Protein AF-U1P6Z4-F1 (afdb_monomer_lite)

Foldseek 3Di:
DADDDDDDDPPDPCVVVVVVVVVLVPDLVSQLVVCQVVVEERPDPPRDVVPHDPVRVVVVVCVVPDPDDADDLCRCGHDHPQLSVQLVVLVVVCVVPVDPVSSVVSNVVSVD

Secondary structure (DSSP, 8-state):
------PPPTT-S-HHHHHHHHHHHTSHHHHHHHHHHHT---S-TT--GGGS-HHHHHHHHHHHH-S--PPPTTTTSSS-HHHHHHHHHHHHHHHHH--HHHHHHHHHHTT-

Radius of gyration: 19.02 Å; chains: 1; bounding box: 46×27×50 Å

pLDDT: mean 96.23, std 2.21, range [87.19, 98.5]

Sequence (112 aa):
LNMDSFPYLANNPSPEATKQFLSYCGSAEGQVLFNAEKGSIPPRSDADVSSLNTFQQDQFEDFNAADNQPPSVQHGLAVSPGVSTNIGSAFSGFLEEYDAAATADALINAFN

Structure (mmCIF, N/CA/C/O backbone):
data_AF-U1P6Z4-F1
#
_entry.id   AF-U1P6Z4-F1
#
loop_
_atom_site.group_PDB
_atom_site.id
_atom_site.type_symbol
_atom_site.label_atom_id
_atom_site.label_alt_id
_atom_site.label_comp_id
_atom_site.label_asym_id
_atom_site.label_entity_id
_atom_site.label_seq_id
_a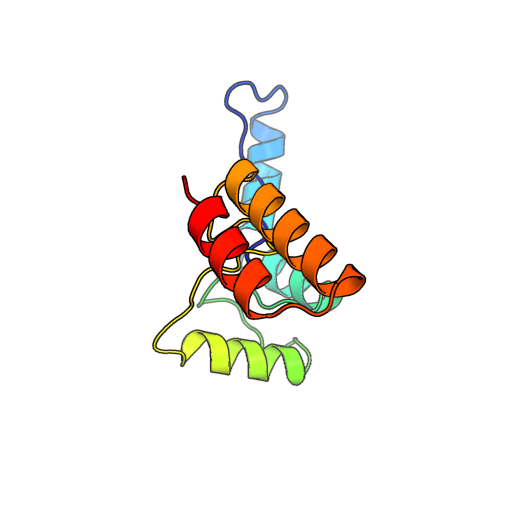tom_site.pdbx_PDB_ins_code
_atom_site.Cartn_x
_atom_site.Cartn_y
_atom_site.Cartn_z
_atom_site.occupancy
_atom_site.B_iso_or_equiv
_atom_site.auth_seq_id
_atom_site.auth_comp_id
_atom_site.auth_asym_id
_atom_site.auth_atom_id
_atom_site.pdbx_PDB_model_num
ATOM 1 N N . LEU A 1 1 ? -0.317 -4.080 -2.428 1.00 87.94 1 LEU A N 1
ATOM 2 C CA . LEU A 1 1 ? -0.662 -3.641 -1.064 1.00 87.94 1 LEU A CA 1
ATOM 3 C C . LEU A 1 1 ? -0.02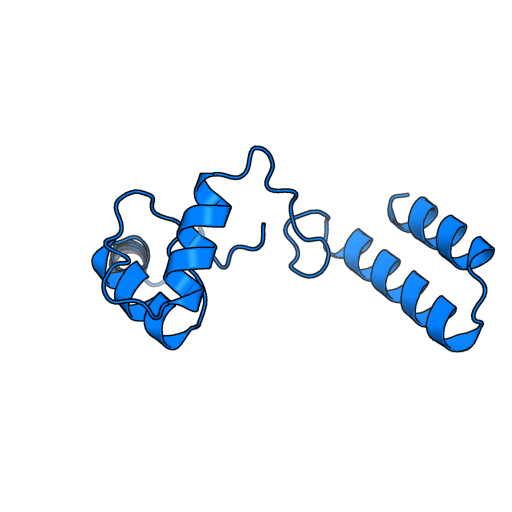4 -2.292 -0.760 1.00 87.94 1 LEU A C 1
ATOM 5 O O . LEU A 1 1 ? 1.188 -2.142 -0.890 1.00 87.94 1 LEU A O 1
ATOM 9 N N . ASN A 1 2 ? -0.846 -1.334 -0.347 1.00 91.38 2 ASN A N 1
ATOM 10 C CA . ASN A 1 2 ? -0.449 -0.115 0.352 1.00 91.38 2 ASN A CA 1
ATOM 11 C C . ASN A 1 2 ? -1.284 -0.043 1.643 1.00 91.38 2 ASN A C 1
ATOM 13 O O . ASN A 1 2 ? -2.436 -0.471 1.620 1.00 91.38 2 ASN A O 1
ATOM 17 N N . MET A 1 3 ? -0.721 0.455 2.742 1.00 93.19 3 MET A N 1
ATOM 18 C CA . MET A 1 3 ? -1.418 0.567 4.022 1.00 93.19 3 MET A CA 1
ATOM 19 C C . MET A 1 3 ? -0.914 1.776 4.806 1.00 93.19 3 MET A C 1
ATOM 21 O O . MET A 1 3 ? 0.274 1.875 5.109 1.00 93.19 3 MET A O 1
ATOM 25 N N . ASP A 1 4 ? -1.843 2.643 5.193 1.00 95.06 4 ASP A N 1
ATOM 26 C CA . ASP A 1 4 ? -1.583 3.727 6.134 1.00 95.06 4 ASP A CA 1
ATOM 27 C C . ASP A 1 4 ? -1.692 3.198 7.573 1.00 95.06 4 ASP A C 1
ATOM 29 O O . ASP A 1 4 ? -2.575 2.399 7.894 1.00 95.06 4 ASP A O 1
ATOM 33 N N . SER A 1 5 ? -0.797 3.633 8.462 1.00 94.44 5 SER A N 1
ATOM 34 C CA . SER A 1 5 ? -0.811 3.211 9.867 1.00 94.44 5 SER A CA 1
ATOM 35 C C . SER A 1 5 ? -0.411 4.338 10.814 1.00 94.44 5 SER A C 1
ATOM 37 O O . SER A 1 5 ? 0.331 5.250 10.452 1.00 94.44 5 SER A O 1
ATOM 39 N N . PHE A 1 6 ? -0.899 4.253 12.052 1.00 96.19 6 PHE A N 1
ATOM 40 C CA . PHE A 1 6 ? -0.517 5.147 13.141 1.00 96.19 6 PHE A CA 1
ATOM 41 C C . PHE A 1 6 ? 0.353 4.381 14.146 1.00 96.19 6 PHE A C 1
ATOM 43 O O . PHE A 1 6 ? -0.171 3.535 14.876 1.00 96.19 6 PHE A O 1
ATOM 50 N N . PRO A 1 7 ? 1.673 4.636 14.206 1.00 94.50 7 PRO A N 1
ATOM 51 C CA . PRO A 1 7 ? 2.546 3.948 15.146 1.00 94.50 7 PRO A CA 1
ATOM 52 C C . PRO A 1 7 ? 2.347 4.468 16.575 1.00 94.50 7 PRO A C 1
ATOM 54 O O . PRO A 1 7 ? 2.246 5.672 16.814 1.00 94.50 7 PRO A O 1
ATOM 57 N N . TYR A 1 8 ? 2.368 3.560 17.551 1.00 96.56 8 TYR A N 1
ATOM 58 C CA . TYR A 1 8 ? 2.487 3.924 18.961 1.00 96.56 8 TYR A CA 1
ATOM 59 C C . TYR A 1 8 ? 3.967 4.102 19.318 1.00 96.56 8 TYR A C 1
ATOM 61 O O . TYR A 1 8 ? 4.745 3.149 19.265 1.00 96.56 8 TYR A O 1
ATOM 69 N N . LEU A 1 9 ? 4.373 5.316 19.692 1.00 95.25 9 LEU A N 1
ATOM 70 C CA . LEU A 1 9 ? 5.764 5.606 20.047 1.00 95.25 9 LEU A CA 1
ATOM 71 C C . LEU A 1 9 ? 6.099 5.113 21.461 1.00 95.25 9 LEU A C 1
ATOM 73 O O . LEU A 1 9 ? 5.313 5.290 22.387 1.00 95.25 9 LEU A O 1
ATOM 77 N N . ALA A 1 10 ? 7.300 4.557 21.655 1.00 94.31 10 ALA A N 1
ATOM 78 C CA . ALA A 1 10 ? 7.748 4.078 22.968 1.00 94.31 10 ALA A CA 1
ATOM 79 C C . ALA A 1 10 ? 7.764 5.197 24.030 1.00 94.31 10 ALA A C 1
ATOM 81 O O . ALA A 1 10 ? 7.318 4.994 25.156 1.00 94.31 10 ALA A O 1
ATOM 82 N N . ASN A 1 11 ? 8.203 6.400 23.645 1.00 94.62 11 ASN A N 1
ATOM 83 C CA . ASN A 1 11 ? 8.261 7.580 24.513 1.00 94.62 11 ASN A CA 1
ATOM 84 C C . ASN A 1 11 ? 7.035 8.482 24.313 1.00 94.62 11 ASN A C 1
ATOM 86 O O . ASN A 1 11 ? 7.165 9.671 24.027 1.00 94.62 11 ASN A O 1
ATOM 90 N N . ASN A 1 12 ? 5.838 7.902 24.398 1.00 95.50 12 ASN A N 1
ATOM 91 C CA . ASN A 1 12 ? 4.591 8.631 24.199 1.00 95.50 12 ASN A CA 1
ATOM 92 C C . ASN A 1 12 ? 4.261 9.541 25.407 1.00 95.50 12 ASN A C 1
ATOM 94 O O . ASN A 1 12 ? 4.057 9.018 26.505 1.00 95.50 12 ASN A O 1
ATOM 98 N N . PRO A 1 13 ? 4.151 10.875 25.229 1.00 96.19 13 PRO A N 1
ATOM 99 C CA . PRO A 1 13 ? 3.817 11.798 26.316 1.00 96.19 13 PRO A CA 1
ATOM 100 C C . PRO A 1 13 ? 2.340 11.746 26.752 1.00 96.19 13 PRO A C 1
ATOM 102 O O . PRO A 1 13 ? 1.993 12.332 27.775 1.00 96.19 13 PRO A O 1
ATOM 105 N N . SER A 1 14 ? 1.464 11.068 26.003 1.00 97.12 14 SER A N 1
ATOM 106 C CA . SER A 1 14 ? 0.019 10.981 26.263 1.00 97.12 14 SER A CA 1
ATOM 107 C C . SER A 1 14 ? -0.536 9.553 26.066 1.00 97.12 14 SER A C 1
ATOM 109 O O . SER A 1 14 ? -1.451 9.335 25.268 1.00 97.12 14 SER A O 1
ATOM 111 N N . PRO A 1 15 ? -0.035 8.552 26.821 1.00 96.81 15 PRO A N 1
ATOM 112 C CA . PRO A 1 15 ? -0.281 7.128 26.569 1.00 96.81 15 PRO A CA 1
ATOM 113 C C . PRO A 1 15 ? -1.763 6.742 26.510 1.00 96.81 15 PRO A C 1
ATOM 115 O O . PRO A 1 15 ? -2.176 6.050 25.582 1.00 96.81 15 PRO A O 1
ATOM 118 N N . GLU A 1 16 ? -2.577 7.206 27.458 1.00 97.81 16 GLU A N 1
ATOM 119 C CA . GLU A 1 16 ? -3.998 6.840 27.516 1.00 97.81 16 GLU A CA 1
ATOM 120 C C . GLU A 1 16 ? -4.812 7.475 26.383 1.00 97.81 16 GLU A C 1
ATOM 122 O O . GLU A 1 16 ? -5.616 6.795 25.745 1.00 97.81 16 GLU A O 1
ATOM 127 N N . ALA A 1 17 ? -4.540 8.740 26.050 1.00 98.12 17 ALA A N 1
ATOM 128 C CA . ALA A 1 17 ? -5.195 9.410 24.928 1.00 98.12 17 ALA A CA 1
ATOM 129 C C . ALA A 1 17 ? -4.832 8.745 23.591 1.00 98.12 17 ALA A C 1
ATOM 131 O O . ALA A 1 17 ? -5.702 8.506 22.755 1.00 98.12 17 ALA A O 1
ATOM 132 N N . THR A 1 18 ? -3.561 8.380 23.396 1.00 98.00 18 THR A N 1
ATOM 133 C CA . THR A 1 18 ? -3.143 7.660 22.189 1.00 98.00 18 THR A CA 1
ATOM 134 C C . THR A 1 18 ? -3.758 6.271 22.121 1.00 98.00 18 THR A C 1
ATOM 136 O O . THR A 1 18 ? -4.214 5.885 21.054 1.00 98.00 18 THR A O 1
ATOM 139 N N . LYS A 1 19 ? -3.832 5.520 23.228 1.00 97.75 19 LYS A N 1
ATOM 140 C CA . LYS A 1 19 ? -4.524 4.220 23.234 1.00 97.75 19 LYS A CA 1
ATOM 141 C C . LYS A 1 19 ? -5.991 4.366 22.849 1.00 97.75 19 LYS A C 1
ATOM 143 O O . LYS A 1 19 ? -6.476 3.565 22.055 1.00 97.75 19 LYS A O 1
ATOM 148 N N . GLN A 1 20 ? -6.681 5.381 23.367 1.00 98.31 20 GLN A N 1
ATOM 149 C CA . GLN A 1 20 ? -8.071 5.651 23.008 1.00 98.31 20 GLN A CA 1
ATOM 150 C C . GLN A 1 20 ? -8.211 5.956 21.510 1.00 98.31 20 GLN A C 1
ATOM 152 O O . GLN A 1 20 ? -9.041 5.346 20.839 1.00 98.31 20 GLN A O 1
ATOM 157 N N . PHE A 1 21 ? -7.361 6.834 20.974 1.00 97.88 21 PHE A N 1
ATOM 158 C CA . PHE A 1 21 ? -7.336 7.156 19.547 1.00 97.88 21 PHE A CA 1
ATOM 159 C C . PHE A 1 21 ? -7.047 5.924 18.680 1.00 97.88 21 PHE A C 1
ATOM 161 O O . PHE A 1 21 ? -7.812 5.626 17.770 1.00 97.88 21 PHE A O 1
ATOM 168 N N . LEU A 1 22 ? -5.995 5.162 18.988 1.00 97.81 22 LEU A N 1
ATOM 169 C CA . LEU A 1 22 ? -5.632 3.966 18.226 1.00 97.81 22 LEU A CA 1
ATOM 170 C C . LEU A 1 22 ? -6.701 2.872 18.320 1.00 97.81 22 LEU A C 1
ATOM 172 O O . LEU A 1 22 ? -6.940 2.177 17.337 1.00 97.81 22 LEU A O 1
ATOM 176 N N . SER A 1 23 ? -7.379 2.742 19.465 1.00 97.69 23 SER A N 1
ATOM 177 C CA . SER A 1 23 ? -8.513 1.821 19.616 1.00 97.69 23 SER A CA 1
ATOM 178 C C . SER A 1 23 ? -9.675 2.221 18.708 1.00 97.69 23 SER A C 1
ATOM 180 O O . SER A 1 23 ? -10.283 1.357 18.081 1.00 97.69 23 SER A O 1
ATOM 182 N N . TYR A 1 24 ? -9.951 3.523 18.585 1.00 97.44 24 TYR A N 1
ATOM 183 C CA . TYR A 1 24 ? -10.941 4.034 17.640 1.00 97.44 24 TYR A CA 1
ATOM 184 C C . TYR A 1 24 ? -10.511 3.801 16.185 1.00 97.44 24 TYR A C 1
ATOM 186 O O . TYR A 1 24 ? -11.280 3.222 15.418 1.00 97.44 24 TYR A O 1
ATOM 194 N N . CYS A 1 25 ? -9.272 4.153 15.817 1.00 97.12 25 CYS A N 1
ATOM 195 C CA . CYS A 1 25 ? -8.720 3.877 14.487 1.00 97.12 25 CYS A CA 1
ATOM 196 C C . CYS A 1 25 ? -8.778 2.388 14.134 1.00 97.12 25 CYS A C 1
ATOM 198 O O . CYS A 1 25 ? -8.981 2.040 12.980 1.00 97.12 25 CYS A O 1
ATOM 200 N N . GLY A 1 26 ? -8.593 1.500 15.110 1.00 96.12 26 GLY A N 1
ATOM 201 C CA . GLY A 1 26 ? -8.663 0.056 14.917 1.00 96.12 26 GLY A CA 1
ATOM 202 C C . GLY A 1 26 ? -10.077 -0.525 14.930 1.00 96.12 26 GLY A C 1
ATOM 203 O O . GLY A 1 26 ? -10.216 -1.722 14.697 1.00 96.12 26 GLY A O 1
ATOM 204 N N . SER A 1 27 ? -11.120 0.254 15.223 1.00 97.25 27 SER A N 1
ATOM 205 C CA . SER A 1 27 ? -12.502 -0.242 15.283 1.00 97.25 27 SER A CA 1
ATOM 206 C C . SER A 1 27 ? -13.093 -0.479 13.888 1.00 97.25 27 SER A C 1
ATOM 208 O O . SER A 1 27 ? -12.741 0.218 12.940 1.00 97.25 27 SER A O 1
ATOM 210 N N . ALA A 1 28 ? -14.000 -1.453 13.748 1.00 96.38 28 ALA A N 1
ATOM 211 C CA . ALA A 1 28 ? -14.668 -1.725 12.470 1.00 96.38 28 ALA A CA 1
ATOM 212 C C . ALA A 1 28 ? -15.483 -0.512 11.987 1.00 96.38 28 ALA A C 1
ATOM 214 O O . ALA A 1 28 ? -15.311 -0.066 10.857 1.00 96.38 28 ALA A O 1
ATOM 215 N N . GLU A 1 29 ? -16.293 0.076 12.871 1.00 96.12 29 GLU A N 1
ATOM 216 C CA . GLU A 1 29 ? -17.084 1.278 12.580 1.00 96.12 29 GLU A CA 1
ATOM 217 C C . GLU A 1 29 ? -16.198 2.471 12.192 1.00 96.12 29 GLU A C 1
ATOM 219 O O . GLU A 1 29 ? -16.408 3.084 11.147 1.00 96.12 29 GLU A O 1
ATOM 224 N N . GLY A 1 30 ? -15.163 2.769 12.986 1.00 96.88 30 GLY A N 1
ATOM 225 C CA . GLY A 1 30 ? -14.250 3.879 12.705 1.00 96.88 30 GLY A CA 1
ATOM 226 C C . GLY A 1 30 ? -13.516 3.711 11.374 1.00 96.88 30 GLY A C 1
ATOM 227 O O . GLY A 1 30 ? -13.330 4.687 10.647 1.00 96.88 30 GLY A O 1
ATOM 228 N N . GLN A 1 31 ? -13.150 2.476 11.018 1.00 97.50 31 GLN A N 1
ATOM 229 C CA . GLN A 1 31 ? -12.562 2.163 9.719 1.00 97.50 31 GLN A CA 1
ATOM 230 C C . GLN A 1 31 ? -13.549 2.423 8.576 1.00 97.50 31 GLN A C 1
ATOM 232 O O . GLN A 1 31 ? -13.164 3.081 7.616 1.00 97.50 31 GLN A O 1
ATOM 237 N N . VAL A 1 32 ? -14.804 1.976 8.662 1.00 97.75 32 VAL A N 1
ATOM 238 C CA . VAL A 1 32 ? -15.809 2.233 7.609 1.00 97.75 32 VAL A CA 1
ATOM 239 C C . VAL A 1 32 ? -16.030 3.736 7.421 1.00 97.75 32 VAL A C 1
ATOM 241 O O . VAL A 1 32 ? -15.920 4.232 6.301 1.00 97.75 32 VAL A O 1
ATOM 244 N N . LEU A 1 33 ? -16.238 4.473 8.517 1.00 97.25 33 LEU A N 1
ATOM 245 C CA . LEU A 1 33 ? -16.459 5.922 8.485 1.00 97.25 33 LEU A CA 1
ATOM 246 C C . LEU A 1 33 ? -15.281 6.681 7.863 1.00 97.25 33 LEU A C 1
ATOM 248 O O . LEU A 1 33 ? -15.478 7.566 7.036 1.00 97.25 33 LEU A O 1
ATOM 252 N N . PHE A 1 34 ? -14.048 6.340 8.245 1.00 97.31 34 PHE A N 1
ATOM 253 C CA . PHE A 1 34 ? -12.863 6.995 7.696 1.00 97.31 34 PHE A CA 1
ATOM 254 C C . PHE A 1 34 ? -12.649 6.651 6.218 1.00 97.31 34 PHE A C 1
ATOM 256 O O . PHE A 1 34 ? -12.362 7.531 5.406 1.00 97.31 34 PHE A O 1
ATOM 263 N N . ASN A 1 35 ? -12.779 5.370 5.863 1.00 97.75 35 ASN A N 1
ATOM 264 C CA . ASN A 1 35 ? -12.509 4.901 4.510 1.00 97.75 35 ASN A CA 1
ATOM 265 C C . ASN A 1 35 ? -13.523 5.448 3.502 1.00 97.75 35 ASN A C 1
ATOM 267 O O . ASN A 1 35 ? -13.104 5.802 2.402 1.00 97.75 35 ASN A O 1
ATOM 271 N N . ALA A 1 36 ? -14.796 5.610 3.882 1.00 97.50 36 ALA A N 1
ATOM 272 C CA . ALA A 1 36 ? -15.829 6.228 3.044 1.00 97.50 36 ALA A CA 1
ATOM 273 C C . ALA A 1 36 ? -15.378 7.570 2.440 1.00 97.50 36 ALA A C 1
ATOM 275 O O . ALA A 1 36 ? -15.476 7.765 1.231 1.00 97.50 36 ALA A O 1
ATOM 276 N N . GLU A 1 37 ? -14.791 8.445 3.259 1.00 97.31 37 GLU A N 1
ATOM 277 C CA . GLU A 1 37 ? -14.300 9.757 2.818 1.00 97.31 37 GLU A CA 1
ATOM 278 C C . GLU A 1 37 ? -12.908 9.684 2.179 1.00 97.31 37 GLU A C 1
ATOM 280 O O . GLU A 1 37 ? -12.587 10.422 1.247 1.00 97.31 37 GLU A O 1
ATOM 285 N N . LYS A 1 38 ? -12.047 8.788 2.674 1.00 96.56 38 LYS A N 1
ATOM 286 C CA . LYS A 1 38 ? -10.660 8.663 2.208 1.00 96.56 38 LYS A CA 1
ATOM 287 C C . LYS A 1 38 ? -10.550 8.050 0.805 1.00 96.56 38 LYS A C 1
ATOM 289 O O . LYS A 1 38 ? -9.528 8.247 0.143 1.00 96.56 38 LYS A O 1
ATOM 294 N N . GLY A 1 39 ? -11.557 7.285 0.380 1.00 96.19 39 GLY A N 1
ATOM 295 C CA . GLY A 1 39 ? -11.572 6.535 -0.880 1.00 96.19 39 GLY A CA 1
ATOM 296 C C . GLY A 1 39 ? -10.798 5.210 -0.843 1.00 96.19 39 GLY A C 1
ATOM 297 O O . GLY A 1 39 ? -10.683 4.544 -1.867 1.00 96.19 39 GLY A O 1
ATOM 298 N N . SER A 1 40 ? -10.258 4.820 0.315 1.00 97.12 40 SER A N 1
ATOM 299 C CA . SER A 1 40 ? -9.622 3.514 0.547 1.00 97.12 40 SER A CA 1
ATOM 300 C C . SER A 1 40 ? -10.639 2.475 1.039 1.00 97.12 40 SER A C 1
ATOM 302 O O . SER A 1 40 ? -11.821 2.779 1.177 1.00 97.12 40 SER A O 1
ATOM 304 N N . ILE A 1 41 ? -10.193 1.242 1.285 1.00 97.19 41 ILE A N 1
ATOM 305 C CA . ILE A 1 41 ? -11.007 0.168 1.871 1.00 97.19 41 ILE A CA 1
ATOM 306 C C . ILE A 1 41 ? -10.527 -0.145 3.297 1.00 97.19 41 ILE A C 1
ATOM 308 O O . ILE A 1 41 ? -9.330 -0.012 3.575 1.00 97.19 41 ILE A O 1
ATOM 312 N N . PRO A 1 42 ? -11.417 -0.561 4.215 1.00 96.25 42 PRO A N 1
ATOM 313 C CA . PRO A 1 42 ? -11.010 -0.943 5.560 1.00 96.25 42 PRO A CA 1
ATOM 314 C C . PRO A 1 42 ? -10.128 -2.206 5.525 1.00 96.25 42 PRO A C 1
ATOM 316 O O . PRO A 1 42 ? -10.456 -3.160 4.825 1.00 96.25 42 PRO A O 1
ATOM 319 N N . PRO A 1 43 ? -9.039 -2.276 6.316 1.00 91.88 43 PRO A N 1
ATOM 320 C CA . PRO A 1 43 ? -8.163 -3.451 6.369 1.00 91.88 43 PRO A CA 1
ATOM 321 C C . PRO A 1 43 ? -8.751 -4.603 7.203 1.00 91.88 43 PRO A C 1
ATOM 323 O O . PRO A 1 43 ? -8.156 -5.673 7.301 1.00 91.88 43 PRO A O 1
ATOM 326 N N . ARG A 1 44 ? -9.890 -4.374 7.865 1.00 92.19 44 ARG A N 1
ATOM 327 C CA . ARG A 1 44 ? -10.572 -5.360 8.703 1.00 92.19 44 ARG A CA 1
ATOM 328 C C . ARG A 1 44 ? -11.541 -6.185 7.8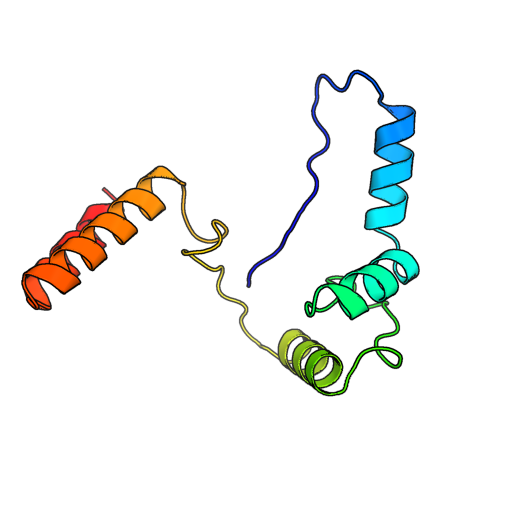65 1.00 92.19 44 ARG A C 1
ATOM 330 O O . ARG A 1 44 ? -12.407 -5.621 7.206 1.00 92.19 44 ARG A O 1
ATOM 337 N N . SER A 1 45 ? -11.453 -7.507 7.973 1.00 87.19 45 SER A N 1
ATOM 338 C CA . SER A 1 45 ? -12.366 -8.432 7.289 1.00 87.19 45 SER A CA 1
ATOM 339 C C . SER A 1 45 ? -13.786 -8.445 7.865 1.00 87.19 45 SER A C 1
ATOM 341 O O . SER A 1 45 ? -14.700 -8.912 7.198 1.00 87.19 45 SER A O 1
ATOM 343 N N . ASP A 1 46 ? -13.984 -7.939 9.086 1.00 91.38 46 ASP A N 1
ATOM 344 C CA . ASP A 1 46 ? -15.288 -7.847 9.754 1.00 91.38 46 ASP A CA 1
ATOM 345 C C . ASP A 1 46 ? -15.950 -6.461 9.633 1.00 91.38 46 ASP A C 1
ATOM 347 O O . ASP A 1 46 ? -16.945 -6.191 10.305 1.00 91.38 46 ASP A O 1
ATOM 351 N N . ALA A 1 47 ? -15.403 -5.568 8.802 1.00 94.00 47 ALA A N 1
ATOM 352 C CA . ALA A 1 47 ? -16.003 -4.269 8.525 1.00 94.00 47 ALA A CA 1
ATOM 353 C C . ALA A 1 47 ? -17.224 -4.407 7.598 1.00 94.00 47 ALA A C 1
ATOM 355 O O . A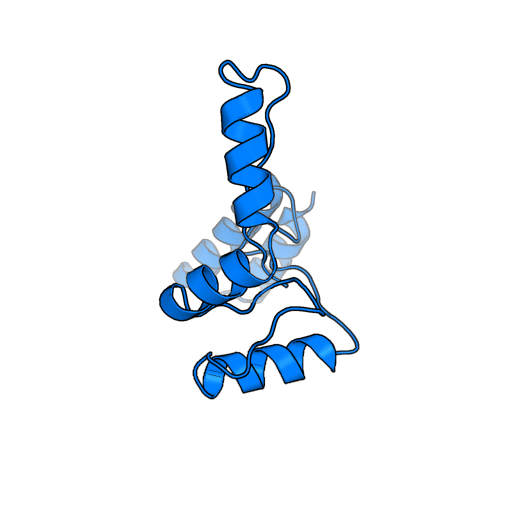LA A 1 47 ? -17.147 -5.045 6.550 1.00 94.00 47 ALA A O 1
ATOM 356 N N . ASP A 1 48 ? -18.337 -3.761 7.954 1.00 95.44 48 ASP A N 1
ATOM 357 C CA . ASP A 1 48 ? -19.509 -3.669 7.080 1.00 95.44 48 ASP A CA 1
ATOM 358 C C . ASP A 1 48 ? -19.285 -2.603 5.998 1.00 95.44 48 ASP A C 1
ATOM 360 O O . ASP A 1 48 ? -19.461 -1.403 6.220 1.00 95.44 48 ASP A O 1
ATOM 364 N N . VAL A 1 49 ? -18.881 -3.056 4.812 1.00 96.75 49 VAL A N 1
ATOM 365 C CA . VAL A 1 49 ? -18.603 -2.188 3.661 1.00 96.75 49 VAL A CA 1
ATOM 366 C C . VAL A 1 49 ? -19.845 -1.834 2.841 1.00 96.75 49 VAL A C 1
ATOM 368 O O . VAL A 1 49 ? -19.726 -1.081 1.878 1.00 96.75 49 VAL A O 1
ATOM 371 N N . SER A 1 50 ? -21.040 -2.310 3.216 1.00 96.25 50 SER A N 1
ATOM 372 C CA . SER A 1 50 ? -22.276 -2.072 2.447 1.00 96.25 50 SER A CA 1
ATOM 373 C C . SER A 1 50 ? -22.662 -0.591 2.341 1.00 96.25 50 SER A C 1
ATOM 375 O O . SER A 1 50 ? -23.401 -0.201 1.436 1.00 96.25 50 SER A O 1
ATOM 377 N N . SER A 1 51 ? -22.145 0.242 3.250 1.00 94.19 51 SER A N 1
ATOM 378 C CA . SER A 1 51 ? -22.334 1.696 3.259 1.00 94.19 51 SER A CA 1
ATOM 379 C C . SER A 1 51 ? -21.317 2.471 2.410 1.00 94.19 51 SER A C 1
ATOM 381 O O . SER A 1 51 ? -21.507 3.667 2.185 1.00 94.19 51 SER A O 1
ATOM 383 N N . LEU A 1 52 ? -20.250 1.821 1.929 1.00 97.62 52 LEU A N 1
ATOM 384 C CA . LEU A 1 52 ? -19.257 2.442 1.050 1.00 97.62 52 LEU A CA 1
ATOM 385 C C . LEU A 1 52 ? -19.796 2.575 -0.379 1.00 97.62 52 LEU A C 1
ATOM 387 O O . LEU A 1 52 ? -20.796 1.958 -0.743 1.00 97.62 52 LEU A O 1
ATOM 391 N N . ASN A 1 53 ? -19.139 3.371 -1.223 1.00 98.12 53 ASN A N 1
ATOM 392 C CA . ASN A 1 53 ? -19.543 3.461 -2.628 1.00 98.12 53 ASN A CA 1
ATOM 393 C C . ASN A 1 53 ? -19.201 2.172 -3.406 1.00 98.12 53 ASN A C 1
ATOM 395 O O . ASN A 1 53 ? -18.385 1.366 -2.962 1.00 98.12 53 ASN A O 1
ATOM 399 N N . THR A 1 54 ? -19.805 1.994 -4.587 1.00 98.25 54 THR A N 1
ATOM 400 C CA . THR A 1 54 ? -19.626 0.787 -5.418 1.00 98.25 54 THR A CA 1
ATOM 401 C C . THR A 1 54 ? -18.159 0.488 -5.710 1.00 98.25 54 THR A C 1
ATOM 403 O O . THR A 1 54 ? -17.735 -0.643 -5.538 1.00 98.25 54 THR A O 1
ATOM 406 N N . PHE A 1 55 ? -17.359 1.504 -6.050 1.00 97.88 55 PHE A N 1
ATOM 407 C CA . PHE A 1 55 ? -15.934 1.307 -6.312 1.00 97.88 55 PHE A CA 1
ATOM 408 C C . PHE A 1 55 ? -15.208 0.711 -5.098 1.00 97.88 55 PHE A C 1
ATOM 410 O O . PHE A 1 55 ? -14.428 -0.219 -5.242 1.00 97.88 55 PHE A O 1
ATOM 417 N N . GLN A 1 56 ? -15.469 1.215 -3.894 1.00 97.94 56 GLN A N 1
ATOM 418 C CA . GLN A 1 56 ? -14.837 0.701 -2.678 1.00 97.94 56 GLN A CA 1
ATOM 419 C C . GLN A 1 56 ? -15.305 -0.710 -2.316 1.00 97.94 56 GLN A C 1
ATOM 421 O O . GLN A 1 56 ? -14.504 -1.489 -1.806 1.00 97.94 56 GLN A O 1
ATOM 426 N N . GLN A 1 57 ? -16.572 -1.040 -2.578 1.00 97.94 57 GLN A N 1
ATOM 427 C CA . GLN A 1 57 ? -17.085 -2.400 -2.402 1.00 97.94 57 GLN A CA 1
ATOM 428 C C . GLN A 1 57 ? -16.381 -3.369 -3.362 1.00 97.94 57 GLN A C 1
ATOM 430 O O . GLN A 1 57 ? -15.813 -4.355 -2.898 1.00 97.94 57 GLN A O 1
ATOM 435 N N . ASP A 1 58 ? -16.289 -3.017 -4.649 1.00 97.62 58 ASP A N 1
ATOM 436 C CA . ASP A 1 58 ? -15.571 -3.803 -5.660 1.00 97.62 58 ASP A CA 1
ATOM 437 C C . ASP A 1 58 ? -14.095 -3.996 -5.264 1.00 97.62 58 ASP A C 1
ATOM 439 O O . ASP A 1 58 ? -13.578 -5.110 -5.272 1.00 97.62 58 ASP A O 1
ATOM 443 N N . GLN A 1 59 ? -13.409 -2.927 -4.831 1.00 96.31 59 GLN A N 1
ATOM 444 C CA . GLN A 1 59 ? -12.017 -3.019 -4.375 1.00 96.31 59 GLN A CA 1
ATOM 445 C C . GLN A 1 59 ? -11.853 -3.902 -3.131 1.00 96.31 59 GLN A C 1
ATOM 447 O O . GLN A 1 59 ? -10.833 -4.576 -2.995 1.00 96.31 59 GLN A O 1
ATOM 452 N N . PHE A 1 60 ? -12.818 -3.895 -2.208 1.00 96.00 60 PHE A N 1
ATOM 453 C CA . PHE A 1 60 ? -12.777 -4.745 -1.020 1.00 96.00 60 PHE A CA 1
ATOM 454 C C . PHE A 1 60 ? -12.972 -6.221 -1.381 1.00 96.00 60 PHE A C 1
ATOM 456 O O . PHE A 1 60 ? -12.262 -7.076 -0.848 1.00 96.00 60 PHE A O 1
ATOM 463 N N . GLU A 1 61 ? -13.886 -6.527 -2.302 1.00 95.19 61 GLU A N 1
ATOM 464 C CA . GLU A 1 61 ? -14.078 -7.880 -2.828 1.00 95.19 61 GLU A CA 1
ATOM 465 C C . GLU A 1 61 ? -12.826 -8.377 -3.563 1.00 95.19 61 GLU A C 1
ATOM 467 O O . GLU A 1 61 ? -12.285 -9.422 -3.195 1.00 95.19 61 GLU A O 1
ATOM 472 N N . ASP A 1 62 ? -12.303 -7.593 -4.512 1.00 95.00 62 ASP A N 1
ATOM 473 C CA . ASP A 1 62 ? -11.084 -7.911 -5.265 1.00 95.00 62 ASP A CA 1
ATOM 474 C C . ASP A 1 62 ? -9.891 -8.147 -4.333 1.00 95.00 62 ASP A C 1
ATOM 476 O O . ASP A 1 62 ? -9.137 -9.110 -4.490 1.00 95.00 62 ASP A O 1
ATOM 480 N N . PHE A 1 63 ? -9.720 -7.283 -3.328 1.00 93.44 63 PHE A N 1
ATOM 481 C CA . PHE A 1 63 ? -8.626 -7.399 -2.371 1.00 93.44 63 PHE A CA 1
ATOM 482 C C . PHE A 1 63 ? -8.699 -8.700 -1.564 1.00 93.44 63 PHE A C 1
ATOM 484 O O . PHE A 1 63 ? -7.671 -9.352 -1.374 1.00 93.44 63 PHE A O 1
ATOM 491 N N . ASN A 1 64 ? -9.892 -9.087 -1.103 1.00 91.56 64 ASN A N 1
ATOM 492 C CA . ASN A 1 64 ? -10.094 -10.316 -0.331 1.00 91.56 64 ASN A CA 1
ATOM 493 C C . ASN A 1 64 ? -10.032 -11.584 -1.195 1.00 91.56 64 ASN A C 1
ATOM 495 O O . ASN A 1 64 ? -9.671 -12.644 -0.686 1.00 91.56 64 ASN A O 1
ATOM 499 N N . ALA A 1 65 ? -10.378 -11.490 -2.479 1.00 94.25 65 ALA A N 1
ATOM 500 C CA . ALA A 1 65 ? -10.297 -12.599 -3.426 1.00 94.25 65 ALA A CA 1
ATOM 501 C C . ALA A 1 65 ? -8.882 -12.813 -3.994 1.00 94.25 65 ALA A C 1
ATOM 503 O O . ALA A 1 65 ? -8.607 -13.863 -4.572 1.00 94.25 65 ALA A O 1
ATOM 504 N N . ALA A 1 66 ? -7.985 -11.832 -3.864 1.00 94.25 66 ALA A N 1
ATOM 505 C CA . ALA A 1 66 ? -6.651 -11.896 -4.444 1.00 94.25 66 ALA A CA 1
ATOM 506 C C . ALA A 1 66 ? -5.754 -12.949 -3.769 1.00 94.25 66 ALA A C 1
ATOM 508 O O . ALA A 1 66 ? -5.476 -12.879 -2.573 1.00 94.25 66 ALA A O 1
ATOM 509 N N . ASP A 1 67 ? -5.172 -13.844 -4.574 1.00 96.50 67 ASP A N 1
ATOM 510 C CA . ASP A 1 67 ? -4.179 -14.828 -4.110 1.00 96.50 67 ASP A CA 1
ATOM 511 C C . ASP A 1 67 ? -2.857 -14.185 -3.657 1.00 96.50 67 ASP A C 1
ATOM 513 O O . ASP A 1 67 ? -2.083 -14.779 -2.906 1.00 96.50 67 ASP A O 1
ATOM 517 N N . ASN A 1 68 ? -2.554 -12.983 -4.159 1.00 94.69 68 ASN A N 1
ATOM 518 C CA . ASN A 1 68 ? -1.305 -12.278 -3.896 1.00 94.69 68 ASN A CA 1
ATOM 519 C C . ASN A 1 68 ? -1.538 -10.777 -3.737 1.00 94.69 68 ASN A C 1
ATOM 521 O O . ASN A 1 68 ? -2.248 -10.151 -4.521 1.00 94.69 68 ASN A O 1
ATOM 525 N N . GLN A 1 69 ? -0.848 -10.177 -2.769 1.00 92.62 69 GLN A N 1
ATOM 526 C CA . GLN A 1 69 ? -0.943 -8.750 -2.462 1.00 92.62 69 GLN A CA 1
ATOM 527 C C . GLN A 1 69 ? 0.465 -8.130 -2.369 1.00 92.62 69 GLN A C 1
ATOM 529 O O . GLN A 1 69 ? 0.897 -7.738 -1.283 1.00 92.62 69 GLN A O 1
ATOM 534 N N . PRO A 1 70 ? 1.216 -8.034 -3.486 1.00 95.56 70 PRO A N 1
ATOM 535 C CA . PRO A 1 70 ? 2.607 -7.583 -3.459 1.00 95.56 70 PRO A CA 1
ATOM 536 C C . PRO A 1 70 ? 2.712 -6.169 -2.868 1.00 95.56 70 PRO A C 1
ATOM 538 O O . PRO A 1 70 ? 1.904 -5.300 -3.218 1.00 95.56 70 PRO A O 1
ATOM 541 N N . PRO A 1 71 ? 3.661 -5.907 -1.956 1.00 95.56 71 PRO A N 1
ATOM 542 C CA . PRO A 1 71 ? 3.791 -4.601 -1.327 1.00 95.56 71 PRO A CA 1
ATOM 543 C C . PRO A 1 71 ? 4.196 -3.533 -2.350 1.00 95.56 71 PRO A C 1
ATOM 545 O O . PRO A 1 71 ? 4.905 -3.799 -3.318 1.00 95.56 71 PRO A O 1
ATOM 548 N N . SER A 1 72 ? 3.736 -2.305 -2.135 1.00 96.19 72 SER A N 1
ATOM 549 C CA . SER A 1 72 ? 4.048 -1.169 -2.999 1.00 96.19 72 SER A CA 1
ATOM 550 C C . SER A 1 72 ? 5.424 -0.581 -2.676 1.00 96.19 72 SER A C 1
ATOM 552 O O . SER A 1 72 ? 5.683 -0.206 -1.532 1.00 96.19 72 SER A O 1
ATOM 554 N N . VAL A 1 73 ? 6.272 -0.418 -3.698 1.00 95.62 73 VAL A N 1
ATOM 555 C CA . VAL A 1 73 ? 7.541 0.333 -3.611 1.00 95.62 73 VAL A CA 1
ATOM 556 C C . VAL A 1 73 ? 7.265 1.813 -3.356 1.00 95.62 73 VAL A C 1
ATOM 558 O O . VAL A 1 73 ? 7.723 2.360 -2.359 1.00 95.62 73 VAL A O 1
ATOM 561 N N . GLN A 1 74 ? 6.431 2.438 -4.192 1.00 93.88 74 GLN A N 1
ATOM 562 C CA . GLN A 1 74 ? 6.187 3.886 -4.162 1.00 93.88 74 GLN A CA 1
ATOM 563 C C . GLN A 1 74 ? 5.477 4.376 -2.892 1.00 93.88 74 GLN A C 1
ATOM 565 O O . GLN A 1 74 ? 5.466 5.566 -2.598 1.00 93.88 74 GLN A O 1
ATOM 570 N N . HIS A 1 75 ? 4.899 3.448 -2.131 1.00 94.88 75 HIS A N 1
ATOM 571 C CA . HIS A 1 75 ? 4.209 3.745 -0.879 1.00 94.88 75 HIS A CA 1
ATOM 572 C C . HIS A 1 75 ? 4.948 3.166 0.339 1.00 94.88 75 HIS A C 1
ATOM 574 O O . HIS A 1 75 ? 4.373 3.042 1.411 1.00 94.88 75 HIS A O 1
ATOM 580 N N . GLY A 1 76 ? 6.223 2.794 0.178 1.00 91.81 76 GLY A N 1
ATOM 581 C CA . GLY A 1 76 ? 7.122 2.476 1.290 1.00 91.81 76 GLY A CA 1
ATOM 582 C C . GLY A 1 76 ? 6.921 1.114 1.957 1.00 91.81 76 GLY A C 1
ATOM 583 O O . GLY A 1 76 ? 7.575 0.845 2.959 1.00 91.81 76 GLY A O 1
ATOM 584 N N . LEU A 1 77 ? 6.056 0.243 1.427 1.00 94.06 77 LEU A N 1
ATOM 585 C CA . LEU A 1 77 ? 5.831 -1.087 2.007 1.00 94.06 77 LEU A CA 1
ATOM 586 C C . LEU A 1 77 ? 6.842 -2.130 1.518 1.00 94.06 77 LEU A C 1
ATOM 588 O O . LEU A 1 77 ? 7.103 -3.098 2.226 1.00 94.06 77 LEU A O 1
ATOM 592 N N . ALA A 1 78 ? 7.363 -1.990 0.297 1.00 95.50 78 ALA A N 1
ATOM 593 C CA . ALA A 1 78 ? 8.158 -3.052 -0.325 1.00 95.50 78 ALA A CA 1
ATOM 594 C C . ALA A 1 78 ? 9.658 -2.981 -0.022 1.00 95.50 78 ALA A C 1
ATOM 596 O O . ALA A 1 78 ? 10.329 -4.010 -0.025 1.00 95.50 78 ALA A O 1
ATOM 597 N N . VAL A 1 79 ? 10.198 -1.777 0.179 1.00 96.06 79 VAL A N 1
ATOM 598 C CA . VAL A 1 79 ? 11.645 -1.532 0.256 1.00 96.06 79 VAL A CA 1
ATOM 599 C C . VAL A 1 79 ? 11.968 -0.446 1.280 1.00 96.06 79 VAL A C 1
ATOM 601 O O . VAL A 1 79 ? 11.101 0.333 1.672 1.00 96.06 79 VAL A O 1
ATOM 604 N N . SER A 1 80 ? 13.232 -0.373 1.705 1.00 96.06 80 SER A N 1
ATOM 605 C CA . SER A 1 80 ? 13.695 0.689 2.602 1.00 96.06 80 SER A CA 1
ATOM 606 C C . SER A 1 80 ? 13.662 2.068 1.916 1.00 96.06 80 SER A C 1
ATOM 608 O O . SER A 1 80 ? 13.760 2.148 0.686 1.00 96.06 80 SER A O 1
ATOM 610 N N . PRO A 1 81 ? 13.605 3.177 2.679 1.00 95.69 81 PRO A N 1
ATOM 611 C CA . PRO A 1 81 ? 13.626 4.524 2.103 1.00 95.69 81 PRO A CA 1
ATOM 612 C C . PRO A 1 81 ? 14.845 4.806 1.207 1.00 95.69 81 PRO A C 1
ATOM 614 O O . PRO A 1 81 ? 14.720 5.506 0.202 1.00 95.69 81 PRO A O 1
ATOM 617 N N . GLY A 1 82 ? 16.010 4.230 1.535 1.00 97.31 82 GLY A N 1
ATOM 618 C CA . GLY A 1 82 ? 17.229 4.359 0.726 1.00 97.31 82 GLY A CA 1
ATOM 619 C C . GLY A 1 82 ? 17.080 3.707 -0.649 1.00 97.31 82 GLY A C 1
ATOM 620 O O . GLY A 1 82 ? 17.292 4.359 -1.666 1.00 97.31 82 GLY A O 1
ATOM 621 N N . VAL A 1 83 ? 16.606 2.458 -0.686 1.00 97.94 83 VAL A N 1
ATOM 622 C CA . VAL A 1 83 ? 16.333 1.743 -1.944 1.00 97.94 83 VAL A CA 1
ATOM 623 C C . VAL A 1 83 ? 15.246 2.458 -2.754 1.00 97.94 83 VAL A C 1
ATOM 625 O O . VAL A 1 83 ? 15.401 2.644 -3.957 1.00 97.94 83 VAL A O 1
ATOM 628 N N . SER A 1 84 ? 14.174 2.937 -2.108 1.00 97.25 84 SER A N 1
ATOM 629 C CA . SER A 1 84 ? 13.119 3.708 -2.787 1.00 97.25 84 SER A CA 1
ATOM 630 C C . SER A 1 84 ? 13.655 4.989 -3.431 1.00 97.25 84 SER A C 1
ATOM 632 O O . SER A 1 84 ? 13.231 5.342 -4.530 1.00 97.25 84 SER A O 1
ATOM 634 N N . THR A 1 85 ? 14.583 5.681 -2.763 1.00 97.38 85 THR A N 1
ATOM 635 C CA . THR A 1 85 ? 15.242 6.879 -3.305 1.00 97.38 85 THR A CA 1
ATOM 636 C C . THR A 1 85 ? 16.050 6.529 -4.549 1.00 97.38 85 THR A C 1
ATOM 638 O O . THR A 1 85 ? 15.919 7.196 -5.572 1.00 97.38 85 THR A O 1
ATOM 641 N N . ASN A 1 86 ? 16.829 5.448 -4.492 1.00 97.94 86 ASN A N 1
ATOM 642 C CA . ASN A 1 86 ? 17.641 4.990 -5.618 1.00 97.94 86 ASN A CA 1
ATOM 643 C C . ASN A 1 86 ? 16.779 4.589 -6.828 1.00 97.94 86 ASN A C 1
ATOM 645 O O . ASN A 1 86 ? 17.091 4.972 -7.9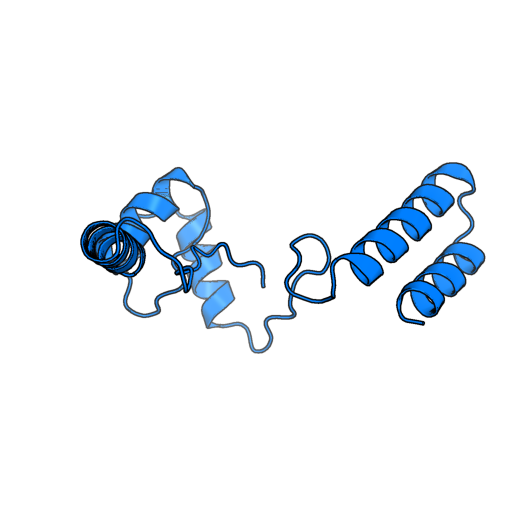54 1.00 97.94 86 ASN A O 1
ATOM 649 N N . ILE A 1 87 ? 15.662 3.886 -6.600 1.00 98.12 87 ILE A N 1
ATOM 650 C CA . ILE A 1 87 ? 14.683 3.556 -7.649 1.00 98.12 87 ILE A CA 1
ATOM 651 C C . ILE A 1 87 ? 14.109 4.834 -8.277 1.00 98.12 87 ILE A C 1
ATOM 653 O O . ILE A 1 87 ? 14.013 4.928 -9.500 1.00 98.12 87 ILE A O 1
ATOM 657 N N . GLY A 1 88 ? 13.763 5.833 -7.457 1.00 97.50 88 GLY A N 1
ATOM 658 C CA . GLY A 1 88 ? 13.300 7.135 -7.941 1.00 97.50 88 GLY A CA 1
ATOM 659 C C . GLY A 1 88 ? 14.329 7.821 -8.842 1.00 97.50 88 GLY A C 1
ATOM 660 O O . GLY A 1 88 ? 13.981 8.275 -9.929 1.00 97.50 88 GLY A O 1
ATOM 661 N N . SER A 1 89 ? 15.603 7.829 -8.440 1.00 97.81 89 SER A N 1
ATOM 662 C CA . SER A 1 89 ? 16.701 8.376 -9.247 1.00 97.81 89 SER A CA 1
ATOM 663 C C . SER A 1 89 ? 16.874 7.653 -10.587 1.00 97.81 89 SER A C 1
ATOM 665 O O . SER A 1 89 ? 17.089 8.315 -11.600 1.00 97.81 89 SER A O 1
ATOM 667 N N . ALA A 1 90 ? 16.736 6.321 -10.622 1.00 98.19 90 ALA A N 1
ATOM 668 C CA . ALA A 1 90 ? 16.812 5.548 -11.864 1.00 98.19 90 ALA A CA 1
ATOM 669 C C . ALA A 1 90 ? 15.725 5.969 -12.869 1.00 98.19 90 ALA A C 1
ATOM 671 O O . ALA A 1 90 ? 16.017 6.196 -14.042 1.00 98.19 90 ALA A O 1
ATOM 672 N N . PHE A 1 91 ? 14.480 6.144 -12.409 1.00 98.12 91 PHE A N 1
ATOM 673 C CA . PHE A 1 91 ? 13.395 6.614 -13.275 1.00 98.12 91 PHE A CA 1
ATOM 674 C C . PHE A 1 91 ? 13.534 8.085 -13.676 1.00 98.12 91 PHE A C 1
ATOM 676 O O . PHE A 1 91 ? 13.164 8.429 -14.795 1.00 98.12 91 PHE A O 1
ATOM 683 N N . SER A 1 92 ? 14.091 8.950 -12.824 1.00 98.00 92 SER A N 1
ATOM 684 C CA . SER A 1 92 ? 14.429 10.321 -13.230 1.00 98.00 92 SER A CA 1
ATOM 685 C C . SER A 1 92 ? 15.433 10.328 -14.386 1.00 98.00 92 SER A C 1
ATOM 687 O O . SER A 1 92 ? 15.199 11.017 -15.374 1.00 98.00 92 SER A O 1
ATOM 689 N N . GLY A 1 93 ? 16.481 9.496 -14.319 1.00 97.88 93 GLY A N 1
ATOM 690 C CA . GLY A 1 93 ? 17.427 9.321 -15.428 1.00 97.88 93 GLY A CA 1
ATOM 691 C C . GLY A 1 93 ? 16.747 8.822 -16.707 1.00 97.88 93 GLY A C 1
ATOM 692 O O . GLY A 1 93 ? 16.987 9.356 -17.788 1.00 97.88 93 GLY A O 1
ATOM 693 N N . PHE A 1 94 ? 15.808 7.875 -16.592 1.00 98.44 94 PHE A N 1
ATOM 694 C CA . PHE A 1 94 ? 15.019 7.419 -17.741 1.00 98.44 94 PHE A CA 1
ATOM 695 C C . PHE A 1 94 ? 14.222 8.547 -18.410 1.00 98.44 94 PHE A C 1
ATOM 697 O O . PHE A 1 94 ? 14.153 8.600 -19.633 1.00 98.44 94 PHE A O 1
ATOM 704 N N . LEU A 1 95 ? 13.609 9.446 -17.633 1.00 98.31 95 LEU A N 1
ATOM 705 C CA . LEU A 1 95 ? 12.821 10.560 -18.179 1.00 98.31 95 LEU A CA 1
ATOM 706 C C . LEU A 1 95 ? 13.677 11.583 -18.941 1.00 98.31 95 LEU A C 1
ATOM 708 O O . LEU A 1 95 ? 13.152 12.300 -19.795 1.00 98.31 95 LEU A O 1
ATOM 712 N N . GLU A 1 96 ? 14.970 11.659 -18.629 1.00 97.69 96 GLU A N 1
ATOM 713 C CA . GLU A 1 96 ? 15.927 12.546 -19.289 1.00 97.69 96 GLU A CA 1
ATOM 714 C C . GLU A 1 96 ? 16.532 11.896 -20.540 1.00 97.69 96 GLU A C 1
ATOM 716 O O . GLU A 1 96 ? 16.572 12.513 -21.606 1.00 97.69 96 GLU A O 1
ATOM 721 N N . GLU A 1 97 ? 16.980 10.646 -20.421 1.00 97.12 97 GLU A N 1
ATOM 722 C CA . GLU A 1 97 ? 17.808 9.983 -21.435 1.00 97.12 97 GLU A CA 1
ATOM 723 C C . GLU A 1 97 ? 17.025 9.009 -22.326 1.00 97.12 97 GLU A C 1
ATOM 725 O O . GLU A 1 97 ? 17.458 8.702 -23.436 1.00 97.12 97 GLU A O 1
ATOM 730 N N . TYR A 1 98 ? 15.866 8.528 -21.864 1.00 97.69 98 TYR A N 1
ATOM 731 C CA . TYR A 1 98 ? 15.050 7.493 -22.511 1.00 97.69 98 TYR A CA 1
ATOM 732 C C . TYR A 1 98 ? 15.805 6.179 -22.800 1.00 97.69 98 TYR A C 1
ATOM 734 O O . TYR A 1 98 ? 15.401 5.399 -23.667 1.00 97.69 98 TYR A O 1
ATOM 742 N N . ASP A 1 99 ? 16.875 5.890 -22.051 1.00 98.44 99 ASP A N 1
ATOM 743 C CA . ASP A 1 99 ? 17.645 4.649 -22.164 1.00 98.44 99 ASP A CA 1
ATOM 744 C C . ASP A 1 99 ? 17.111 3.574 -21.203 1.00 98.44 99 ASP A C 1
ATOM 746 O O . ASP A 1 99 ? 17.357 3.579 -19.992 1.00 98.44 99 ASP A O 1
ATOM 750 N N . ALA A 1 100 ? 16.367 2.616 -21.757 1.00 98.38 100 ALA A N 1
ATOM 751 C CA . ALA A 1 100 ? 15.791 1.516 -20.991 1.00 98.38 100 ALA A CA 1
ATOM 752 C C . ALA A 1 100 ? 16.844 0.532 -20.445 1.00 98.38 100 ALA A C 1
ATOM 754 O O . ALA A 1 100 ? 16.621 -0.055 -19.386 1.00 98.38 100 ALA A O 1
ATOM 755 N N . ALA A 1 101 ? 17.974 0.342 -21.137 1.00 98.44 101 ALA A N 1
ATOM 756 C CA . ALA A 1 101 ? 19.017 -0.581 -20.695 1.00 98.44 101 ALA A CA 1
ATOM 757 C C . ALA A 1 101 ? 19.774 0.004 -19.498 1.00 98.44 101 ALA A C 1
ATOM 759 O O . ALA A 1 101 ? 19.882 -0.653 -18.462 1.00 98.44 101 ALA A O 1
ATOM 760 N N . ALA A 1 102 ? 20.184 1.272 -19.595 1.00 98.31 102 ALA A N 1
ATOM 761 C CA . ALA A 1 102 ? 20.817 1.983 -18.486 1.00 98.31 102 ALA A CA 1
ATOM 762 C C . ALA A 1 102 ? 19.892 2.068 -17.259 1.00 98.31 102 ALA A C 1
ATOM 764 O O . ALA A 1 102 ? 20.327 1.879 -16.122 1.00 98.31 102 ALA A O 1
ATOM 765 N N . THR A 1 103 ? 18.591 2.278 -17.483 1.00 98.50 103 THR A N 1
ATOM 766 C CA . THR A 1 103 ? 17.590 2.301 -16.406 1.00 98.50 103 THR A CA 1
ATOM 767 C C . THR A 1 103 ? 17.458 0.945 -15.719 1.00 98.50 103 THR A C 1
ATOM 769 O O . THR A 1 103 ? 17.382 0.886 -14.493 1.00 98.50 103 THR A O 1
ATOM 772 N N . ALA A 1 104 ? 17.449 -0.156 -16.476 1.00 98.44 104 ALA A N 1
ATOM 773 C CA . ALA A 1 104 ? 17.394 -1.497 -15.901 1.00 98.44 104 ALA A CA 1
ATOM 774 C C . ALA A 1 104 ? 18.619 -1.783 -15.016 1.00 98.44 104 ALA A C 1
ATOM 776 O O . ALA A 1 104 ? 18.459 -2.259 -13.891 1.00 98.44 104 ALA A O 1
ATOM 777 N N . ASP A 1 105 ? 19.820 -1.419 -15.474 1.00 98.44 105 ASP A N 1
ATOM 778 C CA . ASP A 1 105 ? 21.048 -1.551 -14.684 1.00 98.44 105 ASP A CA 1
ATOM 779 C C . ASP A 1 105 ? 20.995 -0.694 -13.409 1.00 98.44 105 ASP A C 1
ATOM 781 O O . ASP A 1 105 ? 21.352 -1.157 -12.322 1.00 98.44 105 ASP A O 1
ATOM 785 N N . ALA A 1 106 ? 20.492 0.540 -13.503 1.00 98.31 106 ALA A N 1
ATOM 786 C CA . ALA A 1 106 ? 20.304 1.416 -12.349 1.00 98.31 106 ALA A CA 1
ATOM 787 C C . ALA A 1 106 ? 19.294 0.845 -11.335 1.00 98.31 106 ALA A C 1
ATOM 789 O O . ALA A 1 106 ? 19.532 0.913 -10.128 1.00 98.31 106 ALA A O 1
ATOM 790 N N . LEU A 1 107 ? 18.201 0.231 -11.800 1.00 98.12 107 LEU A N 1
ATOM 791 C CA . LEU A 1 107 ? 17.209 -0.422 -10.939 1.00 98.12 107 LEU A CA 1
ATOM 792 C C . LEU A 1 10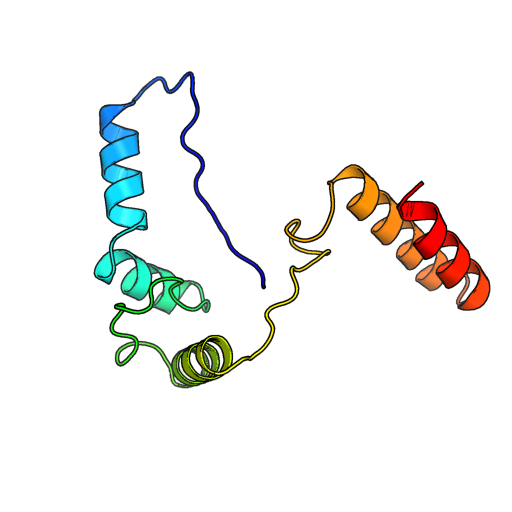7 ? 17.780 -1.649 -10.219 1.00 98.12 107 LEU A C 1
ATOM 794 O O . LEU A 1 107 ? 17.483 -1.845 -9.043 1.00 98.12 107 LEU A O 1
ATOM 798 N N . ILE A 1 108 ? 18.616 -2.453 -10.883 1.00 97.81 108 ILE A N 1
ATOM 799 C CA . ILE A 1 108 ? 19.324 -3.571 -10.239 1.00 97.81 108 ILE A CA 1
ATOM 800 C C . ILE A 1 108 ? 20.277 -3.032 -9.165 1.00 97.81 108 ILE A C 1
ATOM 802 O O . ILE A 1 108 ? 20.292 -3.526 -8.038 1.00 97.81 108 ILE A O 1
ATOM 806 N N . ASN A 1 109 ? 21.028 -1.977 -9.490 1.00 97.81 109 ASN A N 1
ATOM 807 C CA . ASN A 1 109 ? 21.977 -1.359 -8.569 1.00 97.81 109 ASN A CA 1
ATOM 808 C C . ASN A 1 109 ? 21.316 -0.638 -7.388 1.00 97.81 109 ASN A C 1
ATOM 810 O O . ASN A 1 109 ? 21.975 -0.434 -6.375 1.00 97.81 109 ASN A O 1
ATOM 814 N N . ALA A 1 110 ? 20.028 -0.296 -7.467 1.00 97.62 110 ALA A N 1
ATOM 815 C CA . ALA A 1 110 ? 19.311 0.377 -6.386 1.00 97.62 110 ALA A CA 1
ATOM 816 C C . ALA A 1 110 ? 19.241 -0.436 -5.078 1.00 97.62 110 ALA A C 1
ATOM 818 O O . ALA A 1 110 ? 18.984 0.147 -4.021 1.00 97.62 110 ALA A O 1
ATOM 819 N N . PHE A 1 111 ? 19.454 -1.755 -5.156 1.00 95.56 111 PHE A N 1
ATOM 820 C CA . PHE A 1 111 ? 19.412 -2.697 -4.033 1.00 95.56 111 PHE A CA 1
ATOM 821 C C . PHE A 1 111 ? 20.787 -3.031 -3.433 1.00 95.56 111 PHE A C 1
ATOM 823 O O . PHE A 1 111 ? 20.833 -3.743 -2.428 1.00 95.56 111 PHE A O 1
ATOM 830 N N . ASN A 1 112 ? 21.874 -2.547 -4.040 1.00 90.25 112 ASN A N 1
ATOM 831 C CA . ASN A 1 112 ? 23.249 -2.739 -3.567 1.00 90.25 112 ASN A CA 1
ATOM 832 C C . ASN A 1 112 ? 23.687 -1.580 -2.663 1.00 90.25 112 ASN A C 1
ATOM 834 O O . ASN A 1 112 ? 24.441 -1.855 -1.704 1.00 90.25 112 ASN A O 1
#

=== Feature glossary ===
Key to the feature types in this record:

Secondary structure (8-state, DSSP). Secondary structure is the local, repeating backbone conformation. DSSP classifies it into eight states by reading the hydrogen-bond network: three helix types (H, G, I), two β types (E, B), two non-regular types (T, S), and unstructured coil (-).

Backbone torsions (φ/ψ). Backbone dihedral angles. Every residue except chain termini has a φ (preceding-C → N → Cα → C) and a ψ (N → Cα → C → next-N). They are reported in degrees following the IUPAC sign convention. Secondary structure is essentially a statement about which (φ, ψ) basin each residue occupies.

Predicted aligned error. Predicted Aligned Error (PAE) is an AlphaFold confidence matrix: entry (i, j) is the expected error in the position of residue j, in ångströms, when the prediction is superimposed on the true structure at residue i. Low PAE within a block of residues means that block is internally rigid and well-predicted; high PAE between two blocks means their relative placement is uncertain even if each block individually is confident.

B-factor. B-factor (Debye–Waller factor) reflects atomic displacement in the crystal lattice. It is an experimental observable (units Å²), not a prediction; low values mean the atom is pinned down, high values mean it moves or is heterogeneous across the crystal.

Secondary structure (3-state, P-SEA). Three-state secondary structure (P-SEA) collapses the eight DSSP classes into helix (a), strand (b), and coil (c). P-SEA assigns these from Cα geometry alone — distances and angles — without requiring backbone oxygens, so it works on any Cα trace.

Sequence. Primary structure: the covalent order of the twenty standard amino acids along the backbone. Two proteins with the same sequence will (almost always) fold to the same structure; two with 30% identity often share a fold but not the details.

pLDDT. pLDDT is the predicted lDDT-Cα score: AlphaFold's confidence that the local environment of each residue (all inter-atomic distances within 15 Å) is correctly placed. It is a per-residue number between 0 and 100, with higher meaning more reliable.

InterPro / GO / CATH / organism. Functional annotations link the protein to curated databases. InterPro entries identify conserved domains and families by matching the sequence against member-database signatures (Pfam, PROSITE, CDD, …). Gene Ontology (GO) terms describe molecular function, biological process, and cellular component in a controlled vocabulary. CATH places the structure in a hierarchical fold classification (Class/Architecture/Topology/Homologous-superfamily). The organism is the source species.

Contact-map, Ramachandran, and PAE plots. Three diagnostic plots accompany the record. The Cα contact map visualizes the tertiary structure as a 2D adjacency matrix (8 Å cutoff, sequence-local contacts suppressed). The Ramachandran plot shows the distribution of backbone (φ, ψ) torsions, with points in the α and β basins reflecting secondary structure content. The PAE plot shows AlphaFold's inter-residue confidence as a color matrix.

mmCIF coordinates. The mmCIF table is the protein's shape written out atom by atom. For each backbone N, Cα, C, and carbonyl O, it records an (x, y, z) coordinate triple in Å plus the residue type, chain letter, and residue number.

Radius of gyration, Cα contacts, bounding box. Three whole-structure scalars: the radius of gyration (RMS distance of Cα from centroid, in Å), the count of Cα–Cα contacts (pairs closer than 8 Å and separated by more than four residues in sequence — i.e. tertiary, not local, contacts), and the bounding-box dimensions. Together they distinguish compact globular folds from extended fibres or disordered chains.

Foldseek 3Di. The Foldseek 3Di string encodes local tertiary geometry as a 20-letter alphabet — one character per residue — derived from the relative positions of nearby Cα atoms. Unlike the amino-acid sequence, 3Di is a direct function of the 3D structure, so two proteins with the same fold have similar 3Di strings even at low sequence identity.

Rendered structure images. Six rendered views show the 3D structure from the faces of a cube — i.e. along ±x, ±y, ±z. Rendering representation is drawn randomly per protein from cartoon (secondary-structure ribbons), sticks (backbone bonds), or molecular surface; coloring is either N→C rainbow (blue at the N-terminus through red at the C-terminus) or one color per chain.

Nearest PDB structures. The Foldseek neighbor list gives the closest experimentally determined structures in the PDB, ranked by structural alignment. TM-score near 1 means near-identical fold; near 0.3 means only rough topology match. This is how one finds what a novel AlphaFold prediction most resembles in the solved-structure universe.

Solvent-accessible surface area. SASA measures how much of the protein is reachable by solvent. It is computed by rolling a water-sized probe over the atomic surface and summing the exposed area (Å²). Per-residue SASA distinguishes core (buried, low SASA) from surface (exposed, high SASA) residues; total SASA is a whole-molecule size measure.